Protein AF-A0A6V7M7M1-F1 (afdb_monomer_lite)

Radius of gyration: 28.0 Å; chains: 1; bounding box: 57×59×82 Å

Organism: NCBI:txid1563983

pLDDT: mean 71.48, std 23.64, range [33.84, 97.31]

Foldseek 3Di:
DDDPPDDPQVVVLVCLQPDPPVVSRDDPLVSLLGPVCVLVLDPCRADPVRHRDDPQLPDDPVRCVVDVVSNPSSHRPVVVPPPPDDPDDDDDDDDDDDDDDDDDDDDDDDDDDDDDDDDDDDDDDDDDDDDDDDDD

Sequence (136 aa):
VFRARTPPEAMELVARLLEYTPPLRITPLAACAHPFFNELREQGTLLPNGRELPPLFNFTEQELRIQPGLNSILIPKYMQTTETTSEGQSQGDTTSTAAASATATAGSSGSTTDTNVNTTSPSATQNTDPNQSTMA

InterPro domains:
  IPR011009 Protein kinase-like domain superfamily [SSF56112] (4-125)
  IPR050591 Glycogen Synthase Kinase-3 [PTHR24057] (1-81)

Secondary structure (DSSP, 8-state):
---TT--HHHHHHHHHHS-SSGGGSPPHHHHHTSGGGGGGGSTT-B-TTSPBPP------HHHHHH-GGGHHHHS-TTTTTGGG----------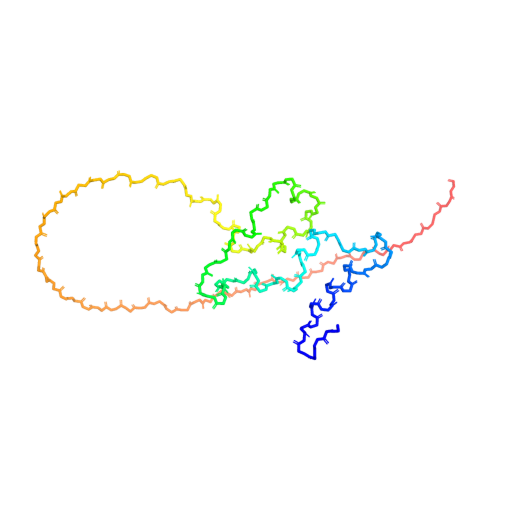------------------------------------------

Structure (mmCIF, N/CA/C/O backbone):
data_AF-A0A6V7M7M1-F1
#
_entry.id   AF-A0A6V7M7M1-F1
#
loop_
_atom_site.group_PDB
_atom_site.id
_atom_site.type_symbol
_atom_site.label_atom_id
_atom_site.label_alt_id
_atom_site.label_comp_id
_atom_site.label_asym_id
_atom_site.label_entity_id
_atom_site.label_seq_id
_atom_site.pdbx_PDB_ins_code
_atom_site.Cartn_x
_atom_site.Cartn_y
_atom_site.Cartn_z
_atom_site.occupancy
_atom_site.B_iso_or_equiv
_atom_site.auth_seq_id
_atom_site.auth_comp_id
_atom_site.auth_asym_id
_atom_site.auth_atom_id
_atom_site.pdbx_PDB_model_num
ATOM 1 N N . VAL A 1 1 ? 12.667 -16.506 -8.683 1.00 58.47 1 VAL A N 1
ATOM 2 C CA . VAL A 1 1 ? 11.664 -17.096 -9.602 1.00 58.47 1 VAL A CA 1
ATOM 3 C C . VAL A 1 1 ? 10.393 -17.334 -8.805 1.00 58.47 1 VAL A C 1
ATOM 5 O O . VAL A 1 1 ? 10.480 -17.975 -7.761 1.00 58.47 1 VAL A O 1
ATOM 8 N N . PHE A 1 2 ? 9.260 -16.759 -9.218 1.00 68.38 2 PHE A N 1
ATOM 9 C CA . PHE A 1 2 ? 7.971 -17.016 -8.564 1.00 68.38 2 PHE A CA 1
ATOM 10 C C . PHE A 1 2 ? 7.582 -18.487 -8.720 1.00 68.38 2 PHE A C 1
ATOM 12 O O . PHE A 1 2 ? 7.923 -19.129 -9.714 1.00 68.38 2 PHE A O 1
ATOM 19 N N . ARG A 1 3 ? 6.913 -19.042 -7.711 1.00 81.38 3 ARG A N 1
ATOM 20 C CA . ARG A 1 3 ? 6.465 -20.438 -7.735 1.00 81.38 3 ARG A CA 1
ATOM 21 C C . ARG A 1 3 ? 5.131 -20.498 -8.479 1.00 81.38 3 ARG A C 1
ATOM 23 O O . ARG A 1 3 ? 4.367 -19.545 -8.435 1.00 81.38 3 ARG A O 1
ATOM 30 N N . ALA A 1 4 ? 4.799 -21.637 -9.085 1.00 78.50 4 ALA A N 1
ATOM 31 C CA . ALA A 1 4 ? 3.538 -21.807 -9.824 1.00 78.50 4 ALA A CA 1
ATOM 32 C C . ALA A 1 4 ? 2.264 -21.565 -8.980 1.00 78.50 4 ALA A C 1
ATOM 34 O O . ALA A 1 4 ? 1.181 -21.429 -9.530 1.00 78.50 4 ALA A O 1
ATOM 35 N N . ARG A 1 5 ? 2.390 -21.519 -7.646 1.00 81.75 5 ARG A N 1
ATOM 36 C CA . ARG A 1 5 ? 1.301 -21.234 -6.700 1.00 81.75 5 ARG A CA 1
ATOM 37 C C . ARG A 1 5 ? 1.328 -19.810 -6.129 1.00 81.75 5 ARG A C 1
ATOM 39 O O . ARG A 1 5 ? 0.660 -19.553 -5.134 1.00 81.75 5 ARG A O 1
ATOM 46 N N . THR A 1 6 ? 2.133 -18.903 -6.679 1.00 87.69 6 THR A N 1
ATOM 47 C CA . THR A 1 6 ? 2.122 -17.500 -6.249 1.00 87.69 6 THR A CA 1
ATOM 48 C C . THR A 1 6 ? 0.811 -16.843 -6.706 1.00 87.69 6 THR A C 1
ATOM 50 O O . THR A 1 6 ? 0.473 -16.970 -7.882 1.00 87.69 6 THR A O 1
ATOM 53 N N . PRO A 1 7 ? 0.065 -16.160 -5.817 1.00 91.56 7 PRO A N 1
ATOM 54 C CA . PRO A 1 7 ? -1.165 -15.481 -6.209 1.00 91.56 7 PRO A CA 1
ATOM 55 C C . PRO A 1 7 ? -0.863 -14.357 -7.216 1.00 91.56 7 PRO A C 1
ATOM 57 O O . PRO A 1 7 ? 0.157 -13.673 -7.069 1.00 91.56 7 PRO A O 1
ATOM 60 N N . PRO A 1 8 ? -1.737 -14.137 -8.217 1.00 92.38 8 PRO A N 1
ATOM 61 C CA . PRO A 1 8 ? -1.502 -13.151 -9.275 1.00 92.38 8 PRO A CA 1
ATOM 62 C C . PRO A 1 8 ? -1.335 -11.731 -8.716 1.00 92.38 8 PRO A C 1
ATOM 64 O O . PRO A 1 8 ? -0.431 -11.012 -9.136 1.00 92.38 8 PRO A O 1
ATOM 67 N N . GLU A 1 9 ? -2.101 -11.381 -7.680 1.00 93.06 9 GLU A N 1
ATOM 68 C CA . GLU A 1 9 ? -2.029 -10.085 -6.988 1.00 93.06 9 GLU A CA 1
ATOM 69 C C . GLU A 1 9 ? -0.633 -9.781 -6.420 1.00 93.06 9 GLU A C 1
ATOM 71 O O . GLU A 1 9 ? -0.172 -8.640 -6.433 1.00 93.06 9 GLU A O 1
ATOM 76 N N . ALA A 1 10 ? 0.079 -10.800 -5.926 1.00 93.50 10 ALA A N 1
ATOM 77 C CA . ALA A 1 10 ? 1.434 -10.616 -5.409 1.00 93.50 10 ALA A CA 1
ATOM 78 C C . ALA A 1 10 ? 2.428 -10.329 -6.538 1.00 93.50 10 ALA A C 1
ATOM 80 O O . ALA A 1 10 ? 3.347 -9.526 -6.376 1.00 93.50 10 ALA A O 1
ATOM 81 N N . MET A 1 11 ? 2.249 -10.989 -7.684 1.00 94.19 11 MET A N 1
ATOM 82 C CA . MET A 1 11 ? 3.098 -10.775 -8.853 1.00 94.19 11 MET A CA 1
ATOM 83 C C . MET A 1 11 ? 2.912 -9.357 -9.396 1.00 94.19 11 MET A C 1
ATOM 85 O O . MET A 1 11 ? 3.904 -8.695 -9.699 1.00 94.19 11 MET A O 1
ATOM 89 N N . GLU A 1 12 ? 1.669 -8.875 -9.452 1.00 94.62 12 GLU A N 1
ATOM 90 C CA . GLU A 1 12 ? 1.353 -7.510 -9.876 1.00 94.62 12 GLU A CA 1
ATOM 91 C C . GLU A 1 12 ? 1.993 -6.457 -8.962 1.00 94.62 12 GLU A C 1
ATOM 93 O O . GLU A 1 12 ? 2.661 -5.539 -9.447 1.00 94.62 12 GLU A O 1
ATOM 98 N N . LEU A 1 13 ? 1.855 -6.613 -7.641 1.00 95.69 13 LEU A N 1
ATOM 99 C CA . LEU A 1 13 ? 2.456 -5.690 -6.680 1.00 95.69 13 LEU A CA 1
ATOM 100 C C . LEU A 1 13 ? 3.978 -5.614 -6.855 1.00 95.69 13 LEU A C 1
ATOM 102 O O . LEU A 1 13 ? 4.550 -4.524 -6.908 1.00 95.69 13 LEU A O 1
ATOM 106 N N . VAL A 1 14 ? 4.640 -6.768 -6.963 1.00 94.88 14 VAL A N 1
ATOM 107 C CA . VAL A 1 14 ? 6.099 -6.821 -7.119 1.00 94.88 14 VAL A CA 1
ATOM 108 C C . VAL A 1 14 ? 6.538 -6.225 -8.455 1.00 94.88 14 VAL A C 1
ATOM 110 O O . VAL A 1 14 ? 7.549 -5.527 -8.485 1.00 94.88 14 VAL A O 1
ATOM 113 N N . ALA A 1 15 ? 5.782 -6.435 -9.535 1.00 94.56 15 ALA A N 1
ATOM 114 C CA . ALA A 1 15 ? 6.071 -5.811 -10.824 1.00 94.56 15 ALA A CA 1
ATOM 115 C C . ALA A 1 15 ? 6.075 -4.277 -10.711 1.00 94.56 15 ALA A C 1
ATOM 117 O O . ALA A 1 15 ? 7.051 -3.646 -11.102 1.00 94.56 15 ALA A O 1
ATOM 118 N N . ARG A 1 16 ? 5.056 -3.686 -10.068 1.00 95.06 16 ARG A N 1
ATOM 119 C CA . ARG A 1 16 ? 4.969 -2.227 -9.857 1.00 95.06 16 ARG A CA 1
ATOM 120 C C . ARG A 1 16 ? 6.028 -1.670 -8.896 1.00 95.06 16 ARG A C 1
ATOM 122 O O . ARG A 1 16 ? 6.346 -0.483 -8.949 1.00 95.06 16 ARG A O 1
ATOM 129 N N . LEU A 1 17 ? 6.552 -2.490 -7.984 1.00 95.25 17 LEU A N 1
ATOM 130 C CA . LEU A 1 17 ? 7.645 -2.104 -7.081 1.00 95.25 17 LEU A CA 1
ATOM 131 C C . LEU A 1 17 ? 9.010 -2.135 -7.777 1.00 95.25 17 LEU A C 1
ATOM 133 O O . LEU A 1 17 ? 9.866 -1.292 -7.502 1.00 95.25 17 LEU A O 1
ATOM 137 N N . LEU A 1 18 ? 9.209 -3.104 -8.670 1.00 95.31 18 LEU A N 1
ATOM 138 C CA . LEU A 1 18 ? 10.460 -3.349 -9.389 1.00 95.31 18 LEU A CA 1
ATOM 139 C C . LEU A 1 18 ? 10.478 -2.695 -10.779 1.00 95.31 18 LEU A C 1
ATOM 141 O O . LEU A 1 18 ? 11.126 -3.192 -11.698 1.00 95.31 18 LEU A O 1
ATOM 145 N N . GLU A 1 19 ? 9.792 -1.564 -10.924 1.00 96.00 19 GLU A N 1
ATOM 146 C CA . GLU A 1 19 ? 9.808 -0.765 -12.144 1.00 96.00 19 GLU A CA 1
ATOM 147 C C . GLU A 1 19 ? 11.162 -0.049 -12.290 1.00 96.00 19 GLU A C 1
ATOM 149 O O . GLU A 1 19 ? 11.646 0.598 -11.354 1.00 96.00 19 GLU A O 1
ATOM 154 N N . TYR A 1 20 ? 11.783 -0.148 -13.471 1.00 96.75 20 TYR A N 1
ATOM 155 C CA . TYR A 1 20 ? 13.099 0.460 -13.711 1.00 96.75 20 TYR A CA 1
ATOM 156 C C . TYR A 1 20 ? 13.028 1.990 -13.706 1.00 96.75 20 TYR A C 1
ATOM 158 O O . TYR A 1 20 ? 13.918 2.659 -13.183 1.00 96.75 20 TYR A O 1
ATOM 166 N N . THR A 1 21 ? 11.952 2.542 -14.269 1.00 96.69 21 THR A N 1
ATOM 167 C CA . THR A 1 21 ? 11.697 3.981 -14.313 1.00 96.69 21 THR A CA 1
ATOM 168 C C . THR A 1 21 ? 11.230 4.451 -12.932 1.00 96.69 21 THR A C 1
ATOM 170 O O . THR A 1 21 ? 10.100 4.156 -12.538 1.00 96.69 21 THR A O 1
ATOM 173 N N . PRO A 1 22 ? 12.043 5.224 -12.183 1.00 94.25 22 PRO A N 1
ATOM 174 C CA . PRO A 1 22 ? 11.750 5.557 -10.792 1.00 94.25 22 PRO A CA 1
ATOM 175 C C . PRO A 1 22 ? 10.368 6.170 -10.508 1.00 94.25 22 PRO A C 1
ATOM 177 O O . PRO A 1 22 ? 9.778 5.744 -9.516 1.00 94.25 22 PRO A O 1
ATOM 180 N N . PRO A 1 23 ? 9.841 7.125 -11.307 1.00 94.75 23 PRO A N 1
ATOM 181 C CA . PRO A 1 23 ? 8.544 7.750 -11.030 1.00 94.75 23 PRO A CA 1
ATOM 182 C C . PRO A 1 23 ? 7.336 6.855 -11.328 1.00 94.75 23 PRO A C 1
ATOM 184 O O . PRO A 1 23 ? 6.236 7.183 -10.900 1.00 94.75 23 PRO A O 1
ATOM 187 N N . LEU A 1 24 ? 7.517 5.750 -12.057 1.00 95.12 24 LEU A N 1
ATOM 188 C CA . LEU A 1 24 ? 6.442 4.791 -12.326 1.00 95.12 24 LEU A CA 1
ATOM 189 C C . LEU A 1 24 ? 6.280 3.763 -11.198 1.00 95.12 24 LEU A C 1
ATOM 191 O O . LEU A 1 24 ? 5.286 3.039 -11.168 1.00 95.12 24 LEU A O 1
ATOM 195 N N . ARG A 1 25 ? 7.228 3.710 -10.252 1.00 97.31 25 ARG A N 1
ATOM 196 C CA . ARG A 1 25 ? 7.116 2.833 -9.086 1.00 97.31 25 ARG A CA 1
ATOM 197 C C . ARG A 1 25 ? 5.917 3.229 -8.236 1.00 97.31 25 ARG A C 1
ATOM 199 O O . ARG A 1 25 ? 5.685 4.408 -7.967 1.00 97.31 25 ARG A O 1
ATOM 206 N N . ILE A 1 26 ? 5.189 2.222 -7.769 1.00 96.50 26 ILE A N 1
ATOM 207 C CA . ILE A 1 26 ? 4.066 2.424 -6.855 1.00 96.50 26 ILE A CA 1
ATOM 208 C C . ILE A 1 26 ? 4.533 3.123 -5.569 1.00 96.50 26 ILE A C 1
ATOM 210 O O . ILE A 1 26 ? 5.573 2.787 -4.998 1.00 96.50 26 ILE A O 1
ATOM 214 N N . THR A 1 27 ? 3.766 4.113 -5.107 1.00 95.56 27 THR A N 1
ATOM 215 C CA . THR A 1 27 ? 4.067 4.802 -3.848 1.00 95.56 27 THR A CA 1
ATOM 216 C C . THR A 1 27 ? 3.819 3.866 -2.662 1.00 95.56 27 THR A C 1
ATOM 218 O O . THR A 1 27 ? 2.965 2.983 -2.756 1.00 95.56 27 THR A O 1
ATOM 221 N N . PRO A 1 28 ? 4.502 4.050 -1.519 1.00 93.75 28 PRO A 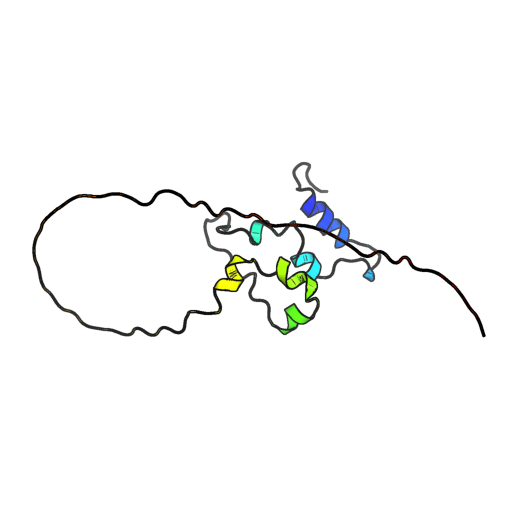N 1
ATOM 222 C CA . PRO A 1 28 ? 4.304 3.185 -0.356 1.00 93.75 28 PRO A CA 1
ATOM 223 C C . PRO A 1 28 ? 2.842 3.121 0.102 1.00 93.75 28 PRO A C 1
ATOM 225 O O . PRO A 1 28 ? 2.321 2.041 0.355 1.00 93.75 28 PRO A O 1
ATOM 228 N N . LEU A 1 29 ? 2.147 4.263 0.126 1.00 94.25 29 LEU A N 1
ATOM 229 C CA . LEU A 1 29 ? 0.749 4.320 0.550 1.00 94.25 29 LEU A CA 1
ATOM 230 C C . LEU A 1 29 ? -0.194 3.636 -0.458 1.00 94.25 29 LEU A C 1
ATOM 232 O O . LEU A 1 29 ? -1.113 2.919 -0.063 1.00 94.25 29 LEU A O 1
ATOM 236 N N . ALA A 1 30 ? 0.070 3.784 -1.761 1.00 94.12 30 ALA A N 1
ATOM 237 C CA . ALA A 1 30 ? -0.662 3.059 -2.799 1.00 94.12 30 ALA A CA 1
ATOM 238 C C . ALA A 1 30 ? -0.385 1.550 -2.760 1.00 94.12 30 ALA A C 1
ATOM 240 O O . ALA A 1 30 ? -1.296 0.755 -2.980 1.00 94.12 30 ALA A O 1
ATOM 241 N N . ALA A 1 31 ? 0.845 1.146 -2.437 1.00 95.69 31 ALA A N 1
ATOM 242 C CA . ALA A 1 31 ? 1.206 -0.252 -2.244 1.00 95.69 31 ALA A CA 1
ATOM 243 C C . ALA A 1 31 ? 0.473 -0.852 -1.041 1.00 95.69 31 ALA A C 1
ATOM 245 O O . ALA A 1 31 ? -0.043 -1.963 -1.145 1.00 95.69 31 ALA A O 1
ATOM 246 N N . CYS A 1 32 ? 0.346 -0.107 0.063 1.00 94.31 32 CYS A N 1
ATOM 247 C CA . CYS A 1 32 ? -0.482 -0.527 1.190 1.00 94.31 32 CYS A CA 1
ATOM 248 C C . CYS A 1 32 ? -1.921 -0.778 0.736 1.00 94.31 32 CYS A C 1
ATOM 250 O O . CYS A 1 32 ? -2.472 -1.817 1.075 1.00 94.31 32 CYS A O 1
ATOM 252 N N . ALA A 1 33 ? -2.506 0.096 -0.089 1.00 94.88 33 ALA A N 1
ATOM 253 C CA . ALA A 1 33 ? -3.858 -0.049 -0.642 1.00 94.88 33 ALA A CA 1
ATOM 254 C C . ALA A 1 33 ? -4.023 -1.168 -1.703 1.00 94.88 33 ALA A C 1
ATOM 256 O O . ALA A 1 33 ? -5.112 -1.324 -2.254 1.00 94.88 33 ALA A O 1
ATOM 257 N N . HIS A 1 34 ? -2.985 -1.958 -2.000 1.00 96.56 34 HIS A N 1
ATOM 258 C CA . HIS A 1 34 ? -3.054 -3.025 -3.002 1.00 96.56 34 HIS A CA 1
ATOM 259 C C . HIS A 1 34 ? -3.995 -4.174 -2.572 1.00 96.56 34 HIS A C 1
ATOM 261 O O . HIS A 1 34 ? -4.009 -4.527 -1.383 1.00 96.56 34 HIS A O 1
ATOM 267 N N . PRO A 1 35 ? -4.712 -4.829 -3.515 1.00 94.56 35 PRO A N 1
ATOM 268 C CA . PRO A 1 35 ? -5.581 -5.975 -3.223 1.00 94.56 35 PRO A CA 1
ATOM 269 C C . PRO A 1 35 ? -4.882 -7.151 -2.541 1.00 94.56 35 PRO A C 1
ATOM 271 O O . PRO A 1 35 ? -5.504 -7.888 -1.783 1.00 94.56 35 PRO A O 1
ATOM 274 N N . PHE A 1 36 ? -3.572 -7.288 -2.754 1.00 95.06 36 PHE A N 1
ATOM 275 C CA . PHE A 1 36 ? -2.737 -8.286 -2.080 1.00 95.06 36 PHE A CA 1
ATOM 276 C C . PHE A 1 36 ? -2.865 -8.235 -0.545 1.00 95.06 36 PHE A C 1
ATOM 278 O O . PHE A 1 36 ? -2.800 -9.270 0.105 1.00 95.06 36 PHE A O 1
ATOM 285 N N . PHE A 1 37 ? -3.101 -7.052 0.033 1.00 94.81 37 PHE A N 1
ATOM 286 C CA . PHE A 1 37 ? -3.272 -6.872 1.477 1.00 94.81 37 PHE A CA 1
ATOM 287 C C . PHE A 1 37 ? -4.740 -6.881 1.936 1.00 94.81 37 PHE A C 1
ATOM 289 O O . PHE A 1 37 ? -5.012 -6.577 3.094 1.00 94.81 37 PHE A O 1
ATOM 296 N N . ASN A 1 38 ? -5.704 -7.219 1.071 1.00 91.75 38 ASN A N 1
ATOM 297 C CA . ASN A 1 38 ? -7.121 -7.251 1.456 1.00 91.75 38 ASN A CA 1
ATOM 298 C C . ASN A 1 38 ? -7.429 -8.303 2.524 1.00 91.75 38 ASN A C 1
ATOM 300 O O . ASN A 1 38 ? -8.286 -8.057 3.361 1.00 91.75 38 ASN A O 1
ATOM 304 N N . GLU A 1 39 ? -6.695 -9.415 2.552 1.00 92.12 39 GLU A N 1
ATOM 305 C CA . GLU A 1 39 ? -6.826 -10.441 3.597 1.00 92.12 39 GLU A CA 1
ATOM 306 C C . GLU A 1 39 ? -6.521 -9.882 4.999 1.00 92.12 39 GLU A C 1
ATOM 308 O O . GLU A 1 39 ? -7.131 -10.289 5.983 1.00 92.12 39 GLU A O 1
ATOM 313 N N . LEU A 1 40 ? -5.628 -8.888 5.098 1.00 91.50 40 LEU A N 1
ATOM 314 C CA . LEU A 1 40 ? -5.323 -8.209 6.363 1.00 91.50 40 LEU A CA 1
ATOM 315 C C . LEU A 1 40 ? -6.438 -7.252 6.805 1.00 91.50 40 LEU A C 1
ATOM 317 O O . LEU A 1 40 ? -6.491 -6.863 7.969 1.00 91.50 40 LEU A O 1
ATOM 321 N N . ARG A 1 41 ? -7.303 -6.848 5.869 1.00 91.06 41 ARG A N 1
ATOM 322 C CA . ARG A 1 41 ? -8.455 -5.964 6.092 1.00 91.06 41 ARG A CA 1
ATOM 323 C C . ARG A 1 41 ? -9.743 -6.736 6.338 1.00 91.06 41 ARG A C 1
ATOM 325 O O . ARG A 1 41 ? -10.789 -6.108 6.447 1.00 91.06 41 ARG A O 1
ATOM 332 N N . GLU A 1 42 ? -9.715 -8.063 6.310 1.00 88.69 42 GLU A N 1
ATOM 333 C CA . GLU A 1 42 ? -10.899 -8.869 6.569 1.00 88.69 42 GLU A CA 1
ATOM 334 C C . GLU A 1 42 ? -11.120 -9.026 8.076 1.00 88.69 42 GLU A C 1
ATOM 336 O O . GLU A 1 42 ? -10.185 -9.108 8.877 1.00 88.69 42 GLU A O 1
ATOM 341 N N . GLN A 1 43 ? -12.391 -9.067 8.466 1.00 83.44 43 GLN A N 1
ATOM 342 C CA . GLN A 1 43 ? -12.782 -9.271 9.851 1.00 83.44 43 GLN A CA 1
ATOM 343 C C . GLN A 1 43 ? -12.383 -10.665 10.327 1.00 83.44 43 GLN A C 1
ATOM 345 O O . GLN A 1 43 ? -12.731 -11.660 9.699 1.00 83.44 43 GLN A O 1
ATOM 350 N N . GLY A 1 44 ? -11.704 -10.741 11.470 1.00 79.94 44 GLY A N 1
ATOM 351 C CA . GLY A 1 44 ? -11.331 -12.023 12.071 1.00 79.94 44 GLY A CA 1
ATOM 352 C C . GLY A 1 44 ? -10.139 -12.715 11.409 1.00 79.94 44 GLY A C 1
ATOM 353 O O . GLY A 1 44 ? -9.922 -13.899 11.656 1.00 79.94 44 GLY A O 1
ATOM 354 N N . THR A 1 45 ? -9.350 -12.001 10.600 1.00 86.50 45 THR A N 1
ATOM 355 C CA . THR A 1 45 ? -8.062 -12.521 10.133 1.00 86.50 45 THR A CA 1
ATOM 356 C C . THR A 1 45 ? -7.090 -12.645 11.316 1.00 86.50 45 THR A C 1
ATOM 358 O O . THR A 1 45 ? -6.984 -11.756 12.168 1.00 86.50 45 THR A O 1
ATOM 361 N N . LEU A 1 46 ? -6.401 -13.779 11.401 1.00 89.06 46 LEU A N 1
ATOM 362 C CA . LEU A 1 46 ? -5.497 -14.117 12.498 1.00 89.06 46 LEU A CA 1
ATOM 363 C C . LEU A 1 46 ? -4.149 -14.542 11.932 1.00 89.06 46 LEU A C 1
ATOM 365 O O . LEU A 1 46 ? -4.042 -15.035 10.809 1.00 89.06 46 LEU A O 1
ATOM 369 N N . LEU A 1 47 ? -3.100 -14.403 12.737 1.00 90.69 47 LEU A N 1
ATOM 370 C CA . LEU A 1 47 ? -1.824 -15.027 12.416 1.00 90.69 47 LEU A CA 1
ATOM 371 C C . LEU A 1 47 ? -2.017 -16.547 12.282 1.00 90.69 47 LEU A C 1
ATOM 373 O O . LEU A 1 47 ? -2.861 -17.121 12.970 1.00 90.69 47 LEU A O 1
ATOM 377 N N . PRO A 1 48 ? -1.147 -17.241 11.528 1.00 88.31 48 PRO A N 1
ATOM 378 C CA . PRO A 1 48 ? -1.132 -18.707 11.475 1.00 88.31 48 PRO A CA 1
ATOM 379 C C . PRO A 1 48 ? -1.011 -19.387 12.852 1.00 88.31 48 PRO A C 1
ATOM 381 O O . PRO A 1 48 ? -1.355 -20.553 13.006 1.00 88.31 48 PRO A O 1
ATOM 384 N N . ASN A 1 49 ? -0.538 -18.649 13.861 1.00 89.12 49 ASN A N 1
ATOM 385 C CA . ASN A 1 49 ? -0.435 -19.089 15.253 1.00 89.12 49 ASN A CA 1
ATOM 386 C C . ASN A 1 49 ? -1.731 -18.875 16.069 1.00 89.12 49 ASN A C 1
ATOM 388 O O . ASN A 1 49 ? -1.727 -19.111 17.272 1.00 89.12 49 ASN A O 1
ATOM 392 N N . GLY A 1 50 ? -2.803 -18.358 15.460 1.00 87.75 50 GLY A N 1
ATOM 393 C CA . GLY A 1 50 ? -4.072 -18.022 16.119 1.00 87.75 50 GLY A CA 1
ATOM 394 C C . GLY A 1 50 ? -4.070 -16.708 16.911 1.00 87.75 50 GLY A C 1
ATOM 395 O O . GLY A 1 50 ? -5.049 -16.400 17.581 1.00 87.75 50 GLY A O 1
ATOM 396 N N . ARG A 1 51 ? -2.985 -15.926 16.856 1.00 89.06 51 ARG A N 1
ATOM 397 C CA . ARG A 1 51 ? -2.885 -14.616 17.521 1.00 89.06 51 ARG A CA 1
ATOM 398 C C . ARG A 1 51 ? -3.492 -13.516 16.649 1.00 89.06 51 ARG A C 1
ATOM 400 O O . ARG A 1 51 ? -3.383 -13.566 15.427 1.00 89.06 51 ARG A O 1
ATOM 407 N N . GLU A 1 52 ? -4.057 -12.500 17.286 1.00 87.56 52 GLU A N 1
ATOM 408 C CA . GLU A 1 52 ? -4.539 -11.287 16.624 1.00 87.56 52 GLU A CA 1
ATOM 409 C C . GLU A 1 52 ? -3.414 -10.550 15.882 1.00 87.56 52 GLU A C 1
ATOM 411 O O . GLU A 1 52 ? -2.240 -10.586 16.283 1.00 87.56 52 GLU A O 1
ATOM 416 N N . LEU A 1 53 ? -3.776 -9.872 14.791 1.00 88.81 53 LEU A N 1
ATOM 417 C CA . LEU A 1 53 ? -2.854 -8.994 14.082 1.00 88.81 53 LEU A CA 1
ATOM 418 C C . LEU A 1 53 ? -2.381 -7.850 14.997 1.00 88.81 53 LEU A C 1
ATOM 420 O O . LEU A 1 53 ? -3.150 -7.354 15.822 1.00 88.81 53 LEU A O 1
ATOM 424 N N . PRO A 1 54 ? -1.128 -7.386 14.850 1.00 90.75 54 PRO A N 1
ATOM 425 C CA . PRO A 1 54 ? -0.705 -6.133 15.469 1.00 90.75 54 PRO A CA 1
ATOM 426 C C . PRO A 1 54 ? -1.512 -4.944 14.906 1.00 90.75 54 PRO A C 1
ATOM 428 O O . PRO A 1 54 ? -2.184 -5.094 13.886 1.00 90.75 54 PRO A O 1
ATOM 431 N N . PRO A 1 55 ? -1.435 -3.744 15.511 1.00 90.19 55 PRO A N 1
ATOM 432 C CA . PRO A 1 55 ? -2.061 -2.549 14.946 1.00 90.19 55 PRO A CA 1
ATOM 433 C C . PRO A 1 55 ? -1.532 -2.277 13.528 1.00 90.19 55 PRO A C 1
ATOM 435 O O . PRO A 1 55 ? -0.351 -1.979 13.356 1.00 90.19 55 PRO A O 1
ATOM 438 N N . LEU A 1 56 ? -2.392 -2.443 12.517 1.00 90.56 56 LEU A N 1
ATOM 439 C CA . LEU A 1 56 ? -2.047 -2.241 11.100 1.00 90.56 56 LEU A CA 1
ATOM 440 C C . LEU A 1 56 ? -2.649 -0.966 10.500 1.00 90.56 56 LEU A C 1
ATOM 442 O O . LEU A 1 56 ? -2.171 -0.483 9.479 1.00 90.56 56 LEU A O 1
ATOM 446 N N . PHE A 1 57 ? -3.725 -0.457 11.101 1.00 92.62 57 PHE A N 1
ATOM 447 C CA . PHE A 1 57 ? -4.572 0.590 10.521 1.00 92.62 57 PHE A CA 1
ATOM 448 C C . PHE A 1 57 ? -4.562 1.892 11.332 1.00 92.62 57 PHE A C 1
ATOM 450 O O . PHE A 1 57 ? -5.411 2.756 11.137 1.00 92.62 57 PHE A O 1
ATOM 457 N N . ASN A 1 58 ? -3.599 2.045 12.240 1.00 91.75 58 ASN A N 1
ATOM 458 C CA . ASN A 1 58 ? -3.396 3.223 13.083 1.00 91.75 58 ASN A CA 1
ATOM 459 C C . ASN A 1 58 ? -2.658 4.349 12.332 1.00 91.75 58 ASN A C 1
ATOM 461 O O . ASN A 1 58 ? -1.617 4.824 12.786 1.00 91.75 58 ASN A O 1
ATOM 465 N N . PHE A 1 59 ? -3.182 4.747 11.171 1.00 91.94 59 PHE A N 1
ATOM 466 C CA . PHE A 1 59 ? -2.614 5.835 10.379 1.00 91.94 59 PHE A CA 1
ATOM 467 C C . PHE A 1 59 ? -2.790 7.179 11.085 1.00 91.94 59 PHE A C 1
ATOM 469 O O . PHE A 1 59 ? -3.861 7.508 11.592 1.00 91.94 59 PHE A O 1
ATOM 476 N N . THR A 1 60 ? -1.739 7.983 11.067 1.00 93.00 60 THR A N 1
ATOM 477 C CA . THR A 1 60 ? -1.771 9.370 11.533 1.00 93.00 60 THR A CA 1
ATOM 478 C C . THR A 1 60 ? -2.467 10.278 10.517 1.00 93.00 60 THR A C 1
ATOM 480 O O . THR A 1 60 ? -2.544 9.975 9.323 1.00 93.00 60 THR A O 1
ATOM 483 N N . GLU A 1 61 ? -2.933 11.448 10.960 1.00 91.19 61 GLU A N 1
ATOM 484 C CA . GLU A 1 61 ? -3.537 12.444 10.063 1.00 91.19 61 GLU A CA 1
ATOM 485 C C . GLU A 1 61 ? -2.565 12.853 8.942 1.00 91.19 61 GLU A C 1
ATOM 487 O O . GLU A 1 61 ? -2.955 13.023 7.787 1.00 91.19 61 GLU A O 1
ATOM 492 N N . GLN A 1 62 ? -1.276 12.965 9.264 1.00 94.38 62 GLN A N 1
ATOM 493 C CA . GLN A 1 62 ? -0.220 13.315 8.320 1.00 94.38 62 GLN A CA 1
ATOM 494 C C . GLN A 1 62 ? -0.090 12.270 7.208 1.00 94.38 62 GLN A C 1
ATOM 496 O O . GLN A 1 62 ? 0.041 12.647 6.045 1.00 94.38 62 GLN A O 1
ATOM 501 N N . GLU A 1 63 ? -0.168 10.979 7.536 1.00 93.12 63 GLU A N 1
ATOM 502 C CA . GLU A 1 63 ? -0.112 9.888 6.554 1.00 93.12 63 GLU A CA 1
ATOM 503 C C . GLU A 1 63 ? -1.352 9.877 5.651 1.00 93.12 63 GLU A C 1
ATOM 505 O O . GLU A 1 63 ? -1.230 9.775 4.428 1.00 93.12 63 GLU A O 1
ATOM 510 N N . LEU A 1 64 ? -2.539 10.073 6.234 1.00 91.38 64 LEU A N 1
ATOM 511 C CA . LEU A 1 64 ? -3.816 10.117 5.508 1.00 91.38 64 LEU A CA 1
ATOM 512 C C . LEU A 1 64 ? -3.961 11.350 4.601 1.00 91.38 64 LEU A C 1
ATOM 514 O O . LEU A 1 64 ? -4.738 11.332 3.642 1.00 91.38 64 LEU A O 1
ATOM 518 N N . ARG A 1 65 ? -3.215 12.426 4.876 1.00 93.50 65 ARG A N 1
ATOM 519 C CA . ARG A 1 65 ? -3.187 13.645 4.050 1.00 93.50 65 ARG A CA 1
ATOM 520 C C . ARG A 1 65 ? -2.354 13.506 2.780 1.00 93.50 65 ARG A C 1
ATOM 522 O O . ARG A 1 65 ? -2.568 14.287 1.856 1.00 93.50 65 ARG A O 1
ATOM 529 N N . ILE A 1 66 ? -1.437 12.537 2.707 1.00 93.44 66 ILE A N 1
ATOM 530 C CA . ILE A 1 66 ? -0.575 12.332 1.529 1.00 93.44 66 ILE A CA 1
ATOM 531 C C . ILE A 1 66 ? -1.419 11.959 0.306 1.00 93.44 66 ILE A C 1
ATOM 533 O O . ILE A 1 66 ? -1.201 12.490 -0.782 1.00 93.44 66 ILE A O 1
ATOM 537 N N . GLN A 1 67 ? -2.388 11.055 0.475 1.00 92.50 67 GLN A N 1
ATOM 538 C CA . GLN A 1 67 ? -3.258 10.617 -0.614 1.00 92.50 67 GLN A CA 1
ATOM 539 C C . GLN A 1 67 ? -4.672 10.295 -0.101 1.00 92.50 67 GLN A C 1
ATOM 541 O O . GLN A 1 67 ? -5.016 9.125 0.082 1.00 92.50 67 GLN A O 1
ATOM 546 N N . PRO A 1 68 ? -5.533 11.314 0.074 1.00 90.94 68 PRO A N 1
ATOM 547 C CA . PRO A 1 68 ? -6.828 11.152 0.737 1.00 90.94 68 PRO A CA 1
ATOM 548 C C . PRO A 1 68 ? -7.795 10.221 -0.008 1.00 90.94 68 PRO A C 1
ATOM 550 O O . PRO A 1 68 ? -8.668 9.610 0.603 1.00 90.94 68 PRO A O 1
ATOM 553 N N . GLY A 1 69 ? -7.621 10.060 -1.325 1.00 92.69 69 GLY A N 1
ATOM 554 C CA . GLY A 1 69 ? -8.429 9.143 -2.133 1.00 92.69 69 GLY A CA 1
ATOM 555 C C . GLY A 1 69 ? -8.256 7.662 -1.774 1.00 92.69 69 GLY A C 1
ATOM 556 O O . GLY A 1 69 ? -9.125 6.863 -2.107 1.00 92.69 69 GLY A O 1
ATOM 557 N N . LEU A 1 70 ? -7.170 7.287 -1.087 1.00 92.44 70 LEU A N 1
ATOM 558 C CA . LEU A 1 70 ? -6.928 5.904 -0.659 1.00 92.44 70 LEU A CA 1
ATOM 559 C C . LEU A 1 70 ? -7.464 5.599 0.741 1.00 92.44 70 LEU A C 1
ATOM 561 O O . LEU A 1 70 ? -7.517 4.430 1.117 1.00 92.44 70 LEU A O 1
ATOM 565 N N . ASN A 1 71 ? -7.885 6.604 1.510 1.00 91.94 71 ASN A N 1
ATOM 566 C CA . ASN A 1 71 ? -8.248 6.432 2.921 1.00 91.94 71 ASN A CA 1
ATOM 567 C C . ASN A 1 71 ? -9.405 5.439 3.115 1.00 91.94 71 ASN A C 1
ATOM 569 O O . ASN A 1 71 ? -9.413 4.684 4.083 1.00 91.94 71 ASN A O 1
ATOM 573 N N . SER A 1 72 ? -10.337 5.378 2.159 1.00 90.19 72 SER A N 1
ATOM 574 C CA . SER A 1 72 ? -11.457 4.426 2.159 1.00 90.19 72 SER A CA 1
ATOM 575 C C . SER A 1 72 ? -11.041 2.969 1.924 1.00 90.19 72 SER A C 1
ATOM 577 O O . SER A 1 72 ? -11.789 2.061 2.281 1.00 90.19 72 SER A O 1
ATOM 579 N N . ILE A 1 73 ? -9.871 2.743 1.318 1.00 92.50 73 ILE A N 1
ATOM 580 C CA . ILE A 1 73 ? -9.285 1.416 1.090 1.00 92.50 73 ILE A CA 1
ATOM 581 C C . ILE A 1 73 ? -8.328 1.068 2.235 1.00 92.50 73 ILE A C 1
ATOM 583 O O . ILE A 1 73 ? -8.262 -0.079 2.672 1.00 92.50 73 ILE A O 1
ATOM 587 N N . LEU A 1 74 ? -7.570 2.050 2.725 1.00 90.88 74 LEU A N 1
ATOM 588 C CA . LEU A 1 74 ? -6.593 1.864 3.795 1.00 90.88 74 LEU A CA 1
ATOM 589 C C . LEU A 1 74 ? -7.259 1.545 5.133 1.00 90.88 74 LEU A C 1
ATOM 591 O O . LEU A 1 74 ? -6.760 0.674 5.834 1.00 90.88 74 LEU A O 1
ATOM 595 N N . ILE A 1 75 ? -8.374 2.205 5.461 1.00 91.06 75 ILE A N 1
ATOM 596 C CA . ILE A 1 75 ? -9.098 2.006 6.720 1.00 91.06 75 ILE A CA 1
ATOM 597 C C . ILE A 1 75 ? -10.327 1.122 6.462 1.00 91.06 75 ILE A C 1
ATOM 599 O O . ILE A 1 75 ? -11.256 1.561 5.776 1.00 91.06 75 ILE A O 1
ATOM 603 N N . PRO A 1 76 ? -10.383 -0.103 7.017 1.00 87.69 76 PRO A N 1
ATOM 604 C CA . PRO A 1 76 ? -11.546 -0.967 6.874 1.00 87.69 76 PRO A CA 1
ATOM 605 C C . PRO A 1 76 ? -12.808 -0.334 7.476 1.00 87.69 76 PRO A C 1
ATOM 607 O O . PRO A 1 76 ? -12.773 0.253 8.559 1.00 87.69 76 PRO A O 1
ATOM 610 N N . LYS A 1 77 ? -13.956 -0.500 6.805 1.00 83.94 77 LYS A N 1
ATOM 611 C CA . LYS A 1 77 ? -15.241 0.126 7.191 1.00 83.94 77 LYS A CA 1
ATOM 612 C C . LYS A 1 77 ? -15.662 -0.161 8.634 1.00 83.94 77 LYS A C 1
ATOM 614 O O . LYS A 1 77 ? -16.285 0.675 9.271 1.00 83.94 77 LYS A O 1
ATOM 619 N N . TYR A 1 78 ? -15.321 -1.336 9.147 1.00 82.38 78 TYR A N 1
ATOM 620 C CA . TYR A 1 78 ? -15.679 -1.742 10.501 1.00 82.38 78 TYR A CA 1
ATOM 621 C C . TYR A 1 78 ? -14.831 -1.094 11.601 1.00 82.38 78 TYR A C 1
ATOM 623 O O . TYR A 1 78 ? -15.267 -1.059 12.746 1.00 82.38 78 TYR A O 1
ATOM 631 N N . MET A 1 79 ? -13.641 -0.579 11.278 1.00 78.06 79 MET A N 1
ATOM 632 C CA . MET A 1 79 ? -12.804 0.149 12.240 1.00 78.06 79 MET A CA 1
ATOM 633 C C . MET A 1 79 ? -13.213 1.614 12.365 1.00 78.06 79 MET A C 1
ATOM 635 O O . MET A 1 79 ? -12.978 2.238 13.393 1.00 78.06 79 MET A O 1
ATOM 639 N N . GLN A 1 80 ? -13.883 2.165 11.353 1.00 67.38 80 GLN A N 1
ATOM 640 C CA . GLN A 1 80 ? -14.393 3.539 11.399 1.00 67.38 80 GLN A CA 1
ATOM 641 C C . GLN A 1 80 ? -15.445 3.729 12.505 1.00 67.38 80 GLN A C 1
ATOM 643 O O . GLN A 1 80 ? -15.691 4.846 12.945 1.00 67.38 80 GLN A O 1
ATOM 648 N N . THR A 1 81 ? -16.058 2.643 12.980 1.00 59.62 81 THR A N 1
ATOM 649 C CA . THR A 1 81 ? -17.075 2.669 14.038 1.00 59.62 81 THR A CA 1
ATOM 650 C C . THR A 1 81 ? -16.477 2.695 15.453 1.00 59.62 81 THR A C 1
ATOM 652 O O . THR A 1 81 ? -17.181 3.052 16.392 1.00 59.62 81 THR A O 1
ATOM 655 N N . THR A 1 82 ? -15.194 2.361 15.648 1.00 54.56 82 THR A N 1
ATOM 656 C CA . THR A 1 82 ? -14.629 2.169 17.001 1.00 54.56 82 THR A CA 1
ATOM 657 C C . THR A 1 82 ? -14.051 3.425 17.665 1.00 54.56 82 THR A C 1
ATOM 659 O O . THR A 1 82 ? -13.748 3.379 18.852 1.00 54.56 82 THR A O 1
ATOM 662 N N . GLU A 1 83 ? -13.943 4.565 16.975 1.00 51.16 83 GLU A N 1
ATOM 663 C CA . GLU A 1 83 ? -13.362 5.795 17.558 1.00 51.16 83 GLU A CA 1
ATOM 664 C C . GLU A 1 83 ? -14.350 6.668 18.364 1.00 51.16 83 GLU A C 1
ATOM 666 O O . GLU A 1 83 ? -13.973 7.735 18.837 1.00 51.16 83 GLU A O 1
ATOM 671 N N . THR A 1 84 ? -15.604 6.242 18.581 1.00 41.47 84 THR A N 1
ATOM 672 C CA . THR A 1 84 ? -16.612 7.047 19.316 1.00 41.47 84 THR A CA 1
ATOM 673 C C . THR A 1 84 ? -17.063 6.504 20.675 1.00 41.47 84 THR A C 1
ATOM 675 O O . THR A 1 84 ? -17.950 7.097 21.287 1.00 41.47 84 THR A O 1
ATOM 678 N N . THR A 1 85 ? -16.490 5.428 21.229 1.00 43.03 85 THR A N 1
ATOM 679 C CA . THR A 1 85 ? -16.886 4.968 22.581 1.00 43.03 85 THR A CA 1
ATOM 680 C C . THR A 1 85 ? -15.791 4.159 23.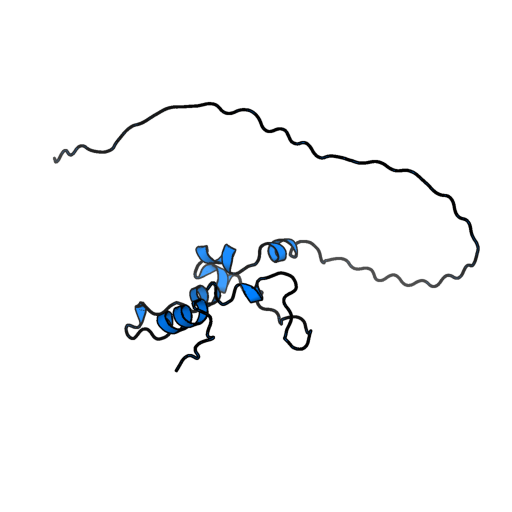278 1.00 43.03 85 THR A C 1
ATOM 682 O O . THR A 1 85 ? -15.753 2.941 23.146 1.00 43.03 85 THR A O 1
ATOM 685 N N . SER A 1 86 ? -14.914 4.814 24.049 1.00 44.50 86 SER A N 1
ATOM 686 C CA . SER A 1 86 ? -14.160 4.205 25.169 1.00 44.50 86 SER A CA 1
ATOM 687 C C . SER A 1 86 ? -13.564 5.280 26.097 1.00 44.50 86 SER A C 1
ATOM 689 O O . SER A 1 86 ? -12.386 5.255 26.433 1.00 44.50 86 SER A O 1
ATOM 691 N N . GLU A 1 87 ? -14.395 6.223 26.544 1.00 40.47 87 GLU A N 1
ATOM 692 C CA . GLU A 1 87 ? -14.246 6.846 27.865 1.00 40.47 87 GLU A CA 1
ATOM 693 C C . GLU A 1 87 ? -15.400 6.308 28.718 1.00 40.47 87 GLU A C 1
ATOM 695 O O . GLU A 1 87 ? -16.569 6.520 28.406 1.00 40.47 87 GLU A O 1
ATOM 700 N N . GLY A 1 88 ? -15.080 5.505 29.732 1.00 38.53 88 GLY A N 1
ATOM 701 C CA . GLY A 1 88 ? -16.072 4.716 30.463 1.00 38.53 88 GLY A CA 1
ATOM 702 C C . GLY A 1 88 ? -15.479 4.050 31.694 1.00 38.53 88 GLY A C 1
ATOM 703 O O . GLY A 1 88 ? -15.407 2.833 31.802 1.00 38.53 88 GLY A O 1
ATOM 704 N N . GLN A 1 89 ? -15.010 4.895 32.599 1.00 41.22 89 GLN A N 1
ATOM 705 C CA . GLN A 1 89 ? -14.675 4.615 33.988 1.00 41.22 89 GLN A CA 1
ATOM 706 C C . GLN A 1 89 ? -15.776 3.765 34.663 1.00 41.22 89 GLN A C 1
ATOM 708 O O . GLN A 1 89 ? -16.925 4.189 34.738 1.00 41.22 89 GLN A O 1
ATOM 713 N N . SER A 1 90 ? -15.437 2.595 35.210 1.00 44.56 90 SER A N 1
ATOM 714 C CA . SER A 1 90 ? -16.220 1.998 36.300 1.00 44.56 90 SER A CA 1
ATOM 715 C C . SER A 1 90 ? -15.295 1.266 37.264 1.00 44.56 90 SER A C 1
ATOM 717 O O . SER A 1 90 ? -14.976 0.087 37.137 1.00 44.56 90 SER A O 1
ATOM 719 N N . GLN A 1 91 ? -14.809 2.060 38.209 1.00 43.56 91 GLN A N 1
AT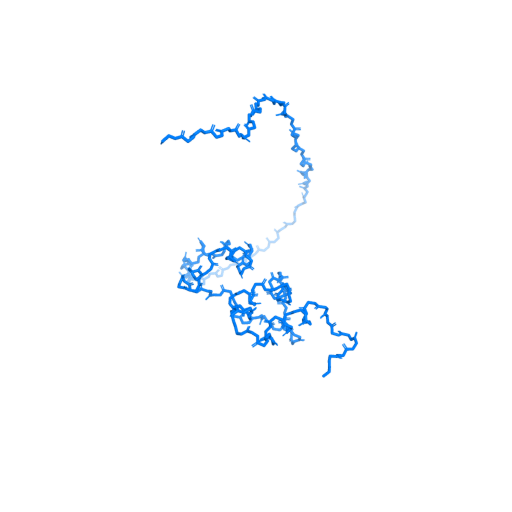OM 720 C CA . GLN A 1 91 ? -14.274 1.637 39.486 1.00 43.56 91 GLN A CA 1
ATOM 721 C C . GLN A 1 91 ? -15.494 1.498 40.410 1.00 43.56 91 GLN A C 1
ATOM 723 O O . GLN A 1 91 ? -16.214 2.470 40.624 1.00 43.56 91 GLN A O 1
ATOM 728 N N . GLY A 1 92 ? -15.766 0.285 40.886 1.00 39.72 92 GLY A N 1
ATOM 729 C CA . GLY A 1 92 ? -16.963 -0.035 41.660 1.00 39.72 92 GLY A CA 1
ATOM 730 C C . GLY A 1 92 ? -16.771 -1.325 42.442 1.00 39.72 92 GLY A C 1
ATOM 731 O O . GLY A 1 92 ? -17.297 -2.371 42.082 1.00 39.72 92 GLY A O 1
ATOM 732 N N . ASP A 1 93 ? -15.958 -1.230 43.488 1.00 33.84 93 ASP A N 1
ATOM 733 C CA . ASP A 1 93 ? -15.959 -2.137 44.630 1.00 33.84 93 ASP A CA 1
ATOM 734 C C . ASP A 1 93 ? -17.379 -2.235 45.219 1.00 33.84 93 ASP A C 1
ATOM 736 O O . ASP A 1 93 ? -18.057 -1.220 45.374 1.00 33.84 93 ASP A O 1
ATOM 740 N N . THR A 1 94 ? -17.848 -3.447 45.513 1.00 39.78 94 THR A N 1
ATOM 741 C CA . THR A 1 94 ? -18.466 -3.797 46.805 1.00 39.78 94 THR A CA 1
ATOM 742 C C . THR A 1 94 ? -18.936 -5.248 46.799 1.00 39.78 94 THR A C 1
ATOM 744 O O . THR A 1 94 ? -19.827 -5.682 46.073 1.00 39.78 94 THR A O 1
ATOM 747 N N . THR A 1 95 ? -18.311 -6.002 47.690 1.00 40.38 95 THR A N 1
ATOM 748 C CA . THR A 1 95 ? -18.766 -7.295 48.193 1.00 40.38 95 THR A CA 1
ATOM 749 C C . THR A 1 95 ? -20.184 -7.178 48.757 1.00 40.38 95 THR A C 1
ATOM 751 O O . THR A 1 95 ? -20.422 -6.337 49.620 1.00 40.38 95 THR A O 1
ATOM 754 N N . SER A 1 96 ? -21.106 -8.054 48.348 1.00 50.66 96 SER A N 1
ATOM 755 C CA . SER A 1 96 ? -22.271 -8.443 49.159 1.00 50.66 96 SER A CA 1
ATOM 756 C C . SER A 1 96 ? -22.857 -9.781 48.702 1.00 50.66 96 SER A C 1
ATOM 758 O O . SER A 1 96 ? -23.529 -9.910 47.686 1.00 50.66 96 SER A O 1
ATOM 760 N N . THR A 1 97 ? -22.549 -10.779 49.517 1.00 35.91 97 THR A N 1
ATOM 761 C CA . THR A 1 97 ? -23.335 -11.948 49.913 1.00 35.91 97 THR A CA 1
ATOM 762 C C . THR A 1 97 ? -24.855 -11.792 49.745 1.00 35.91 97 THR A C 1
ATOM 764 O O . THR A 1 97 ? -25.429 -10.884 50.334 1.00 35.91 97 THR A O 1
ATOM 767 N N . ALA A 1 98 ? -25.516 -12.742 49.074 1.00 40.50 98 ALA A N 1
ATOM 768 C CA . ALA A 1 98 ? -26.760 -13.374 49.542 1.00 40.50 98 ALA A CA 1
ATOM 769 C C . ALA A 1 98 ? -27.217 -14.481 48.578 1.00 40.50 98 ALA A C 1
ATOM 771 O O . ALA A 1 98 ? -27.197 -14.343 47.359 1.00 40.50 98 ALA A O 1
ATOM 772 N N . ALA A 1 99 ? -27.626 -15.592 49.177 1.00 35.97 99 ALA A N 1
ATOM 773 C CA . ALA A 1 99 ? -28.204 -16.762 48.546 1.00 35.97 99 ALA A CA 1
ATOM 774 C C . ALA A 1 99 ? -29.649 -16.527 48.062 1.00 35.97 99 ALA A C 1
ATOM 776 O O . ALA A 1 99 ? -30.363 -15.714 48.641 1.00 35.97 99 ALA A O 1
ATOM 777 N N . ALA A 1 100 ? -30.084 -17.346 47.096 1.00 41.38 100 ALA A N 1
ATOM 778 C CA . ALA A 1 100 ? -31.236 -18.261 47.194 1.00 41.38 100 ALA A CA 1
ATOM 779 C C . ALA A 1 100 ? -32.084 -18.358 45.905 1.00 41.38 100 ALA A C 1
ATOM 781 O O . ALA A 1 100 ? -32.668 -17.392 45.433 1.00 41.38 100 ALA A O 1
ATOM 782 N N . SER A 1 101 ? -32.182 -19.606 45.430 1.00 39.28 101 SER A N 1
ATOM 783 C CA . SER A 1 101 ? -33.380 -20.311 44.936 1.00 39.28 101 SER A CA 1
ATOM 784 C C . SER A 1 101 ? -34.231 -19.756 43.778 1.00 39.28 101 SER A C 1
ATOM 786 O O . SER A 1 101 ? -34.990 -18.813 43.941 1.00 39.28 101 SER A O 1
ATOM 788 N N . ALA A 1 102 ? -34.214 -20.548 42.694 1.00 44.66 102 ALA A N 1
ATOM 789 C CA . ALA A 1 102 ? -35.348 -21.115 41.944 1.00 44.66 102 ALA A CA 1
ATOM 790 C C . ALA A 1 102 ? -36.464 -20.189 41.415 1.00 44.66 102 ALA A C 1
ATOM 792 O O . ALA A 1 102 ? -37.202 -19.575 42.173 1.00 44.66 102 ALA A O 1
ATOM 793 N N . THR A 1 103 ? -36.777 -20.293 40.119 1.00 35.72 103 THR A N 1
ATOM 794 C CA . THR A 1 103 ? -37.842 -21.169 39.563 1.00 35.72 103 THR A CA 1
ATOM 795 C C . THR A 1 103 ? -38.050 -20.820 38.081 1.00 35.72 103 THR A C 1
ATOM 797 O O . THR A 1 103 ? -37.951 -19.666 37.678 1.00 35.72 103 THR A O 1
ATOM 800 N N . ALA A 1 104 ? -38.307 -21.838 37.260 1.00 44.84 104 ALA A N 1
ATOM 801 C CA . ALA A 1 104 ? -38.613 -21.734 35.837 1.00 44.84 104 ALA A CA 1
ATOM 802 C C . ALA A 1 104 ? -39.969 -21.056 35.563 1.00 44.84 104 ALA A C 1
ATOM 804 O O . ALA A 1 104 ? -40.897 -21.238 36.343 1.00 44.84 104 ALA A O 1
ATOM 805 N N . THR A 1 105 ? -40.125 -20.397 34.408 1.00 44.00 105 THR A N 1
ATOM 806 C CA . THR A 1 105 ? -41.367 -20.389 33.603 1.00 44.00 105 THR A CA 1
ATOM 807 C C . THR A 1 105 ? -41.053 -19.956 32.167 1.00 44.00 105 THR A C 1
ATOM 809 O O . THR A 1 105 ? -40.221 -19.088 31.921 1.00 44.00 105 THR A O 1
ATOM 812 N N . ALA A 1 106 ? -41.697 -20.645 31.230 1.00 37.75 106 ALA A N 1
ATOM 813 C CA . ALA A 1 106 ? -41.527 -20.603 29.788 1.00 37.75 106 ALA A CA 1
ATOM 814 C C . ALA A 1 106 ? -42.290 -19.460 29.086 1.00 37.75 106 ALA A C 1
ATOM 816 O O . ALA A 1 106 ? -43.328 -19.022 29.571 1.00 37.75 106 ALA A O 1
ATOM 817 N N . GLY A 1 107 ? -41.869 -19.150 27.852 1.00 35.47 107 GLY A N 1
ATOM 818 C CA . GLY A 1 107 ? -42.797 -19.080 26.714 1.00 35.47 107 GLY A CA 1
ATOM 819 C C . GLY A 1 107 ? -43.024 -17.729 26.017 1.00 35.47 107 GLY A C 1
ATOM 820 O O . GLY A 1 107 ? -43.241 -16.707 26.652 1.00 35.47 107 GLY A O 1
ATOM 821 N N . SER A 1 108 ? -43.124 -17.835 24.683 1.00 43.09 108 SER A N 1
ATOM 822 C CA . SER A 1 108 ? -43.641 -16.889 23.673 1.00 43.09 108 SER A CA 1
ATOM 823 C C . SER A 1 108 ? -42.617 -15.902 23.085 1.00 43.09 108 SER A C 1
ATOM 825 O O . SER A 1 108 ? -42.196 -14.970 23.751 1.00 43.09 108 SER A O 1
ATOM 827 N N . SER A 1 109 ? -42.045 -16.128 21.896 1.00 40.09 109 SER A N 1
ATOM 828 C CA . SER A 1 109 ? -42.631 -16.178 20.534 1.00 40.09 109 SER A CA 1
ATOM 829 C C . SER A 1 109 ? -42.962 -14.801 19.947 1.00 40.09 109 SER A C 1
ATOM 831 O O . SER A 1 109 ? -43.860 -14.123 20.433 1.00 40.09 109 SER A O 1
ATOM 833 N N . GLY A 1 110 ? -42.313 -14.488 18.816 1.00 36.41 110 GLY A N 1
ATOM 834 C CA . GLY A 1 110 ? -42.877 -13.656 17.749 1.00 36.41 110 GLY A CA 1
ATOM 835 C C . GLY A 1 110 ? -42.137 -12.355 17.437 1.00 36.41 110 GLY A C 1
ATOM 836 O O . GLY A 1 110 ? -42.453 -11.322 18.009 1.00 36.41 110 GLY A O 1
ATOM 837 N N . SER A 1 111 ? -41.248 -12.371 16.441 1.00 40.25 111 SER A N 1
ATOM 838 C CA . SER A 1 111 ? -41.168 -11.252 15.492 1.00 40.25 111 SER A CA 1
ATOM 839 C C . SER A 1 111 ? -40.561 -11.740 14.180 1.00 40.25 111 SER A C 1
ATOM 841 O O . SER A 1 111 ? -39.360 -11.971 14.064 1.00 40.25 111 SER A O 1
ATOM 843 N N . THR A 1 112 ? -41.437 -11.989 13.213 1.00 42.62 112 THR A N 1
ATOM 844 C CA . THR A 1 112 ? -41.099 -12.278 11.824 1.00 42.62 112 THR A CA 1
ATOM 845 C C . THR A 1 112 ? -41.228 -11.010 10.990 1.00 42.62 112 THR A C 1
ATOM 847 O O . THR A 1 112 ? -42.182 -10.249 11.152 1.00 42.62 112 THR A O 1
ATOM 850 N N . THR A 1 113 ? -40.335 -10.925 10.003 1.00 43.97 113 THR A N 1
ATOM 851 C CA . THR A 1 113 ? -40.447 -10.228 8.711 1.00 43.97 113 THR A CA 1
ATOM 852 C C . THR A 1 113 ? -40.329 -8.706 8.680 1.00 43.97 113 THR A C 1
ATOM 854 O O . THR A 1 113 ? -41.299 -7.966 8.810 1.00 43.97 113 THR A O 1
ATOM 857 N N . ASP A 1 114 ? -39.115 -8.287 8.315 1.00 35.88 114 ASP A N 1
ATOM 858 C CA . ASP A 1 114 ? -38.847 -7.189 7.392 1.00 35.88 114 ASP A CA 1
ATOM 859 C C . ASP A 1 114 ? -39.765 -7.228 6.162 1.00 35.88 114 ASP A C 1
ATOM 861 O O . ASP A 1 114 ? -39.929 -8.264 5.513 1.00 35.88 114 ASP A O 1
ATOM 865 N N . THR A 1 115 ? -40.307 -6.076 5.770 1.00 49.59 115 THR A N 1
ATOM 866 C CA . THR A 1 115 ? -40.589 -5.786 4.356 1.00 49.59 115 THR A CA 1
ATOM 867 C C . THR A 1 115 ? -40.600 -4.275 4.137 1.00 49.59 115 THR A C 1
ATOM 869 O O . THR A 1 115 ? -41.607 -3.591 4.289 1.00 49.59 115 THR A O 1
ATOM 872 N N . ASN A 1 116 ? -39.427 -3.749 3.786 1.00 47.03 116 ASN A N 1
ATOM 873 C CA . ASN A 1 116 ? -39.255 -2.423 3.209 1.00 47.03 116 ASN A CA 1
ATOM 874 C C . ASN A 1 116 ? -39.653 -2.486 1.724 1.00 47.03 116 ASN A C 1
ATOM 876 O O . ASN A 1 116 ? -38.966 -3.125 0.925 1.00 47.03 116 ASN A O 1
ATOM 880 N N . VAL A 1 117 ? -40.767 -1.853 1.359 1.00 47.12 117 VAL A N 1
ATOM 881 C CA . VAL A 1 117 ? -41.209 -1.698 -0.033 1.00 47.12 117 VAL A CA 1
ATOM 882 C C . VAL A 1 117 ? -40.837 -0.309 -0.544 1.00 47.12 117 VAL A C 1
ATOM 884 O O . VAL A 1 117 ? -41.474 0.694 -0.244 1.00 47.12 117 VAL A O 1
ATOM 887 N N . ASN A 1 118 ? -39.784 -0.295 -1.357 1.00 45.53 118 ASN A N 1
ATOM 888 C CA . ASN A 1 118 ? -39.403 0.773 -2.273 1.00 45.53 118 ASN A CA 1
ATOM 889 C C . ASN A 1 118 ? -40.447 0.915 -3.391 1.00 45.53 118 ASN A C 1
ATOM 891 O O . ASN A 1 118 ? -40.654 -0.049 -4.124 1.00 45.53 118 ASN A O 1
ATOM 895 N N . THR A 1 119 ? -41.033 2.096 -3.606 1.00 37.31 119 THR A N 1
ATOM 896 C CA . THR A 1 119 ? -41.562 2.502 -4.924 1.00 37.31 119 THR A CA 1
ATOM 897 C C . THR A 1 119 ? -41.770 4.018 -4.971 1.00 37.31 119 THR A C 1
ATOM 899 O O . THR A 1 119 ? -42.674 4.503 -4.311 1.00 37.31 119 THR A O 1
ATOM 902 N N . THR A 1 120 ? -40.962 4.741 -5.760 1.00 38.84 120 THR A N 1
ATOM 903 C CA . THR A 1 120 ? -41.410 5.739 -6.765 1.00 38.84 120 THR A CA 1
ATOM 904 C C . THR A 1 120 ? -40.200 6.423 -7.420 1.00 38.84 120 THR A C 1
ATOM 906 O O . THR A 1 120 ? -39.647 7.383 -6.896 1.00 38.84 120 THR A O 1
ATOM 909 N N . SER A 1 121 ? -39.806 5.931 -8.597 1.00 41.44 121 SER A N 1
ATOM 910 C CA . SER A 1 121 ? -39.358 6.789 -9.714 1.00 41.44 121 SER A CA 1
ATOM 911 C C . SER A 1 121 ? -40.615 7.360 -10.399 1.00 41.44 121 SER A C 1
ATOM 913 O O . SER A 1 121 ? -41.652 6.691 -10.322 1.00 41.44 121 SER A O 1
ATOM 915 N N . PRO A 1 122 ? -40.585 8.549 -11.046 1.00 49.12 122 PRO A N 1
ATOM 916 C CA . PRO A 1 122 ? -40.085 8.621 -12.429 1.00 49.12 122 PRO A CA 1
ATOM 917 C C . PRO A 1 122 ? -39.409 9.945 -12.884 1.00 49.12 122 PRO A C 1
ATOM 919 O O . PRO A 1 122 ? -39.789 11.039 -12.492 1.00 49.12 122 PRO A O 1
ATOM 922 N N . SER A 1 123 ? -38.473 9.763 -13.825 1.00 36.06 123 SER A N 1
ATOM 923 C CA . SER A 1 123 ? -38.273 10.470 -15.110 1.00 36.06 123 SER A CA 1
ATOM 924 C C . SER A 1 123 ? -37.933 11.968 -15.244 1.00 36.06 123 SER A C 1
ATOM 926 O O . SER A 1 123 ? -38.719 12.833 -14.889 1.00 36.06 123 SER A O 1
ATOM 928 N N . ALA A 1 124 ? -36.846 12.171 -16.019 1.00 39.56 124 ALA A N 1
ATOM 929 C CA . ALA A 1 124 ? -36.663 13.059 -17.192 1.00 39.56 124 ALA A CA 1
ATOM 930 C C . ALA A 1 124 ? -36.768 14.590 -16.973 1.00 39.56 124 ALA A C 1
ATOM 932 O O . ALA A 1 124 ? -37.676 15.078 -16.328 1.00 39.56 124 ALA A O 1
ATOM 933 N N . THR A 1 125 ? -35.937 15.484 -17.520 1.00 43.72 125 THR A N 1
ATOM 934 C CA . THR A 1 125 ? -35.208 15.539 -18.801 1.00 43.72 125 THR A CA 1
ATOM 935 C C . THR A 1 125 ? -34.311 16.790 -18.744 1.00 43.72 125 THR A C 1
ATOM 937 O O . THR A 1 125 ? -34.826 17.814 -18.311 1.00 43.72 125 THR A O 1
ATOM 940 N N . GLN A 1 126 ? -33.062 16.781 -19.231 1.00 47.47 126 GLN A N 1
ATOM 941 C CA . GLN A 1 126 ? -32.597 17.765 -20.235 1.00 47.47 126 GLN A CA 1
ATOM 942 C C . GLN A 1 126 ? -31.145 17.528 -20.674 1.00 47.47 126 GLN A C 1
ATOM 944 O O . GLN A 1 126 ? -30.199 17.670 -19.907 1.00 47.47 126 GLN A O 1
ATOM 949 N N . ASN A 1 127 ? -31.018 17.209 -21.961 1.00 45.16 127 ASN A N 1
ATOM 950 C CA . ASN A 1 127 ? -29.842 17.414 -22.799 1.00 45.16 127 ASN A CA 1
ATOM 951 C C . ASN A 1 127 ? -29.439 18.894 -22.839 1.00 45.16 127 ASN A C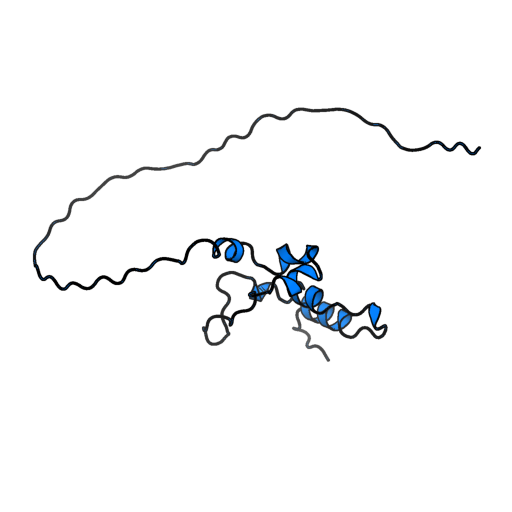 1
ATOM 953 O O . ASN A 1 127 ? -30.313 19.738 -23.039 1.00 45.16 127 ASN A O 1
ATOM 957 N N . THR A 1 128 ? -28.136 19.185 -22.888 1.00 52.69 128 THR A N 1
ATOM 958 C CA . THR A 1 128 ? -27.566 19.988 -23.991 1.00 52.69 128 THR A CA 1
ATOM 959 C C . THR A 1 128 ? -26.072 19.686 -24.173 1.00 52.69 128 THR A C 1
ATOM 961 O O . THR A 1 128 ? -25.301 19.722 -23.219 1.00 52.69 128 THR A O 1
ATOM 964 N N . ASP A 1 129 ? -25.719 19.339 -25.411 1.00 54.16 129 ASP A N 1
ATOM 965 C CA . ASP A 1 129 ? -24.413 18.905 -25.928 1.00 54.16 129 ASP A CA 1
ATOM 966 C C . ASP A 1 129 ? -23.436 20.096 -26.144 1.00 54.16 129 ASP A C 1
ATOM 968 O O . ASP A 1 129 ? -23.892 21.242 -26.230 1.00 54.16 129 ASP A O 1
ATOM 972 N N . PRO A 1 130 ? -22.111 19.860 -26.271 1.00 57.41 130 PRO A N 1
ATOM 973 C CA . PRO A 1 130 ? -21.056 20.867 -26.306 1.00 57.41 130 PRO A CA 1
ATOM 974 C C . PRO A 1 130 ? -20.447 21.049 -27.708 1.00 57.41 130 PRO A C 1
ATOM 976 O O . PRO A 1 130 ? -19.882 20.116 -28.265 1.00 57.41 130 PRO A O 1
ATOM 979 N N . ASN A 1 131 ? -20.485 22.265 -28.252 1.00 47.88 131 ASN A N 1
ATOM 980 C CA . ASN A 1 131 ? -19.511 22.833 -29.204 1.00 47.88 131 ASN A CA 1
ATOM 981 C C . ASN A 1 131 ? -20.123 24.083 -29.830 1.00 47.88 131 ASN A C 1
ATOM 983 O O . ASN A 1 131 ? -21.214 23.987 -30.378 1.00 47.88 131 ASN A O 1
ATOM 987 N N . GLN A 1 132 ? -19.405 25.207 -29.813 1.00 49.88 132 GLN A N 1
ATOM 988 C CA . GLN A 1 132 ? -19.120 26.016 -31.007 1.00 49.88 132 GLN A CA 1
ATOM 989 C C . GLN A 1 132 ? -18.116 27.122 -30.646 1.00 49.88 132 GLN A C 1
ATOM 991 O O . GLN A 1 132 ? -18.363 27.967 -29.788 1.00 49.88 132 GLN A O 1
ATOM 996 N N . SER A 1 133 ? -16.973 27.071 -31.334 1.00 55.75 133 SER A N 1
ATOM 997 C CA . SER A 1 133 ? -16.034 28.158 -31.610 1.00 55.75 133 SER A CA 1
ATOM 998 C C . SER A 1 133 ? -16.692 29.530 -31.750 1.00 55.75 133 SER A C 1
ATOM 1000 O O . SER A 1 133 ? -17.716 29.632 -32.415 1.00 55.75 133 SER A O 1
ATOM 1002 N N . THR A 1 134 ? -16.023 30.597 -31.301 1.00 62.09 134 THR A N 1
ATOM 1003 C CA . THR A 1 134 ? -15.771 31.802 -32.121 1.00 62.09 134 THR A CA 1
ATOM 1004 C C . THR A 1 134 ? -14.593 32.582 -31.525 1.00 62.09 134 THR A C 1
ATOM 1006 O O . THR A 1 134 ? -14.528 32.837 -30.327 1.00 62.09 134 THR A O 1
ATOM 1009 N N . MET A 1 135 ? -13.649 32.891 -32.406 1.00 58.84 135 MET A N 1
ATOM 1010 C CA . MET A 1 135 ? -12.416 33.654 -32.245 1.00 58.84 135 MET A CA 1
ATOM 1011 C C . MET A 1 135 ? -12.728 35.142 -32.452 1.00 58.84 135 MET A C 1
ATOM 1013 O O . MET A 1 135 ? -13.417 35.470 -33.418 1.00 58.84 135 MET A O 1
ATOM 1017 N N . ALA 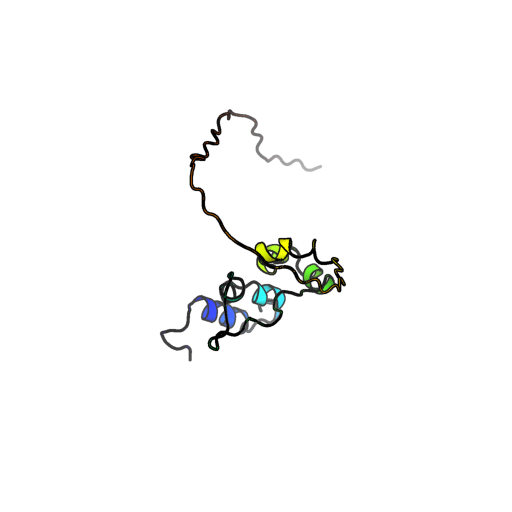A 1 136 ? -12.226 36.017 -31.582 1.00 55.53 136 ALA A N 1
ATOM 1018 C CA . ALA A 1 136 ? -12.061 37.452 -31.829 1.00 55.53 136 ALA A CA 1
ATOM 1019 C C . ALA A 1 136 ? -11.008 38.013 -30.869 1.00 55.53 136 ALA A C 1
ATOM 1021 O O . ALA A 1 136 ? -11.093 37.681 -29.665 1.00 55.53 136 ALA A O 1
#